Protein AF-A0AAV4H8E7-F1 (afdb_monomer_lite)

Organism: NCBI:txid1093978

pLDDT: mean 79.63, std 14.74, range [38.88, 93.81]

Secondary structure (DSSP, 8-state):
-HHHHHHTT--GGG---HHHHHHHTT----HHHHHHHHHHHHHHHHHHH-SHHHHHHHPPPSSPPPSSPPP--HHHHHHHHTT-TTS-HHHHHHHHHSHHHHHHTSTT-------------

Sequence (121 aa):
MWFIRRILKVSWKDKKTNDEVLDMANTGRSLYSTIRRRQMKLTGHIYRARGIEHLAMTGNINGKKSRGRQRTTYVYSLNTWANLEQHTRSQFMRSSCERQIWKTMTPGTAPDDDDDDDSYT

Structure (mmCIF, N/CA/C/O backbone):
data_AF-A0AAV4H8E7-F1
#
_entry.id   AF-A0AAV4H8E7-F1
#
loop_
_atom_site.group_PDB
_atom_site.id
_atom_site.type_symbol
_atom_site.label_atom_id
_atom_site.label_alt_id
_atom_site.label_comp_id
_atom_site.label_asym_id
_atom_site.label_entity_id
_atom_site.label_seq_id
_atom_site.pdbx_PDB_ins_code
_atom_site.Cartn_x
_atom_site.Cartn_y
_atom_site.Cartn_z
_atom_site.occupancy
_atom_site.B_iso_or_equiv
_atom_site.auth_seq_id
_atom_site.auth_comp_id
_atom_site.auth_asym_id
_atom_site.auth_atom_id
_atom_site.pdbx_PDB_model_num
ATOM 1 N N . MET A 1 1 ? -16.664 6.822 12.222 1.00 81.31 1 MET A N 1
ATOM 2 C CA . MET A 1 1 ? -17.134 6.826 13.629 1.00 81.31 1 MET A CA 1
ATOM 3 C C . MET A 1 1 ? -18.611 7.103 13.790 1.00 81.31 1 MET A C 1
ATOM 5 O O . MET A 1 1 ? -19.240 6.406 14.569 1.00 81.31 1 MET A O 1
ATOM 9 N N . TRP A 1 2 ? -19.176 8.078 13.076 1.00 84.62 2 TRP A N 1
ATOM 10 C CA . TRP A 1 2 ? -20.591 8.438 13.213 1.00 84.62 2 TRP A CA 1
ATOM 11 C C . TRP A 1 2 ? -21.559 7.254 13.026 1.00 84.62 2 TRP A C 1
ATOM 13 O O . TRP A 1 2 ? -22.417 7.034 13.872 1.00 84.62 2 TRP A O 1
ATOM 23 N N . PHE A 1 3 ? -21.357 6.438 11.985 1.00 87.19 3 PHE A N 1
ATOM 24 C CA . PHE A 1 3 ? -22.182 5.254 11.720 1.00 87.19 3 PHE A CA 1
ATOM 25 C C . PHE A 1 3 ? -22.161 4.236 12.876 1.00 87.19 3 PHE A C 1
ATOM 27 O O . PHE A 1 3 ? -23.211 3.853 13.379 1.00 87.19 3 PHE A O 1
ATOM 34 N N . ILE A 1 4 ? -20.966 3.881 13.364 1.00 87.94 4 ILE A N 1
ATOM 35 C CA . ILE A 1 4 ? -20.782 2.945 14.487 1.00 87.94 4 ILE A CA 1
ATOM 36 C C . ILE A 1 4 ? -21.430 3.492 15.768 1.00 87.94 4 ILE A C 1
ATOM 38 O O . ILE A 1 4 ? -22.177 2.780 16.431 1.00 87.94 4 ILE A O 1
ATOM 42 N N . ARG A 1 5 ? -21.223 4.779 16.085 1.00 91.19 5 ARG A N 1
ATOM 43 C CA . ARG A 1 5 ? -21.844 5.429 17.256 1.00 91.19 5 ARG A CA 1
ATOM 44 C C . ARG A 1 5 ? -23.370 5.413 17.184 1.00 91.19 5 ARG A C 1
ATOM 46 O O . ARG A 1 5 ? -24.017 5.252 18.211 1.00 91.19 5 ARG A O 1
ATOM 53 N N . ARG A 1 6 ? -23.941 5.549 15.984 1.00 91.06 6 ARG A N 1
ATOM 54 C CA . ARG A 1 6 ? -25.390 5.506 15.764 1.00 91.06 6 ARG A CA 1
ATOM 55 C C . ARG A 1 6 ? -25.961 4.095 15.927 1.00 91.06 6 ARG A C 1
ATOM 57 O O . ARG A 1 6 ? -27.009 3.960 16.548 1.00 91.06 6 ARG A O 1
ATOM 64 N N . ILE A 1 7 ? -25.270 3.064 15.434 1.00 91.44 7 ILE A N 1
ATOM 65 C CA . ILE A 1 7 ? -25.657 1.654 15.637 1.00 91.44 7 ILE A CA 1
ATOM 66 C C . ILE A 1 7 ? -25.606 1.285 17.122 1.00 91.44 7 ILE A C 1
ATOM 68 O O . ILE A 1 7 ? -26.570 0.746 17.657 1.00 91.44 7 ILE A O 1
ATOM 72 N N . LEU A 1 8 ? -24.510 1.636 17.797 1.00 90.62 8 LEU A N 1
ATOM 73 C CA . LEU A 1 8 ? -24.300 1.358 19.219 1.00 90.62 8 LEU A CA 1
ATOM 74 C C . LEU A 1 8 ? -25.071 2.309 20.154 1.00 90.62 8 LEU A C 1
ATOM 76 O O . LEU A 1 8 ? -24.941 2.200 21.370 1.00 90.62 8 LEU A O 1
ATOM 80 N N . LYS A 1 9 ? -25.846 3.258 19.604 1.00 93.81 9 LYS A N 1
ATOM 81 C CA . LYS A 1 9 ? -26.599 4.287 20.345 1.00 93.81 9 LYS A CA 1
ATOM 82 C C . LYS A 1 9 ? -25.752 5.052 21.379 1.00 93.81 9 LYS A C 1
ATOM 84 O O . LYS A 1 9 ? -26.248 5.430 22.436 1.00 93.81 9 LYS A O 1
ATOM 89 N N . VAL A 1 10 ? -24.482 5.312 21.066 1.00 91.25 10 VAL A N 1
ATOM 90 C CA . VAL A 1 10 ? -23.568 6.058 21.945 1.00 91.25 10 VAL A CA 1
ATOM 91 C C .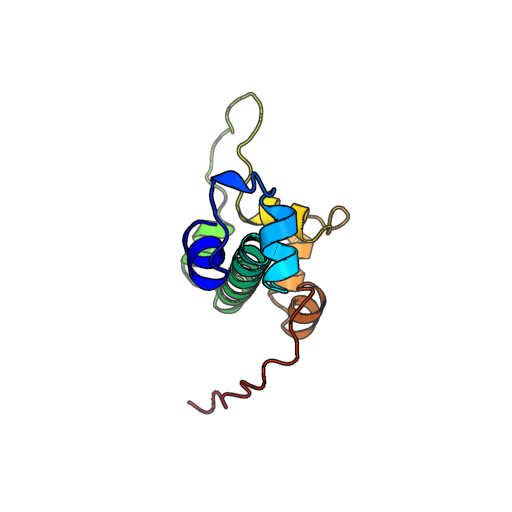 VAL A 1 10 ? -23.955 7.532 21.934 1.00 91.25 10 VAL A C 1
ATOM 93 O O . VAL A 1 10 ? -23.921 8.179 20.880 1.00 91.25 10 VAL A O 1
ATOM 96 N N . SER A 1 11 ? -24.296 8.079 23.099 1.00 89.56 11 SER A N 1
ATOM 97 C CA . SER A 1 11 ? -24.621 9.495 23.228 1.00 89.56 11 SER A CA 1
ATOM 98 C C . SER A 1 11 ? -23.353 10.337 23.117 1.00 89.56 11 SER A C 1
ATOM 100 O O . SER A 1 11 ? -22.283 9.968 23.600 1.00 89.56 11 SER A O 1
ATOM 102 N N . TRP A 1 12 ? -23.462 11.524 22.520 1.00 86.25 12 TRP A N 1
ATOM 103 C CA . TRP A 1 12 ? -22.353 12.483 22.519 1.00 86.25 12 TRP A CA 1
ATOM 104 C C . TRP A 1 12 ? -22.003 12.954 23.942 1.00 86.25 12 TRP A C 1
ATOM 106 O O . TRP A 1 12 ? -20.861 13.336 24.196 1.00 86.25 12 TRP A O 1
ATOM 116 N N . LYS A 1 13 ? -22.966 12.884 24.876 1.00 90.25 13 LYS A N 1
ATOM 117 C CA . LYS A 1 13 ? -22.780 13.238 26.292 1.00 90.25 13 LYS A CA 1
ATOM 118 C C . LYS A 1 13 ? -21.850 12.272 27.022 1.00 90.25 13 LYS A C 1
ATOM 120 O O . LYS A 1 13 ? -21.177 12.695 27.955 1.00 90.25 13 LYS A O 1
ATOM 125 N N . ASP A 1 14 ? -21.761 11.027 26.555 1.00 87.81 14 ASP A N 1
ATOM 126 C CA . ASP A 1 14 ? -20.930 9.992 27.176 1.00 87.81 14 ASP A CA 1
ATOM 127 C C . ASP A 1 14 ? -19.431 10.256 26.964 1.00 87.81 14 ASP A C 1
ATOM 129 O O . ASP A 1 14 ? -18.604 9.599 27.585 1.00 87.81 14 ASP A O 1
ATOM 133 N N . LYS A 1 15 ? -19.068 11.186 26.059 1.00 89.00 15 LYS A N 1
ATOM 134 C CA . LYS A 1 15 ? -17.686 11.580 25.718 1.00 89.00 15 LYS A CA 1
ATOM 135 C C . LYS A 1 15 ? -16.724 10.403 25.472 1.00 89.00 15 LYS A C 1
ATOM 137 O O . LYS A 1 15 ? -15.513 10.563 25.593 1.00 89.00 15 LYS A O 1
ATOM 142 N N . LYS A 1 16 ? -17.251 9.245 25.058 1.00 89.50 16 LYS A N 1
ATOM 143 C CA . LYS A 1 16 ? -16.453 8.043 24.790 1.00 89.50 16 LYS A CA 1
ATOM 144 C C . LYS A 1 16 ? -15.465 8.265 23.658 1.00 89.50 16 LYS A C 1
ATOM 146 O O . LYS A 1 16 ? -15.832 8.805 22.600 1.00 89.50 16 LYS A O 1
ATOM 151 N N . THR A 1 17 ? -14.242 7.798 23.855 1.00 90.56 17 THR A N 1
ATOM 152 C CA . THR A 1 17 ? -13.166 7.873 22.866 1.00 90.56 17 THR A CA 1
ATOM 153 C C . THR A 1 17 ? -13.494 7.025 21.635 1.00 90.56 17 THR A C 1
ATOM 155 O O . THR A 1 17 ? -14.389 6.181 21.641 1.00 90.56 17 THR A O 1
ATOM 158 N N . ASN A 1 18 ? -12.823 7.291 20.514 1.00 87.12 18 ASN A N 1
ATOM 159 C CA . ASN A 1 18 ? -13.048 6.512 19.293 1.00 87.12 18 ASN A CA 1
ATOM 160 C C . ASN A 1 18 ? -12.603 5.052 19.443 1.00 87.12 18 ASN A C 1
ATOM 162 O O . ASN A 1 18 ? -13.190 4.193 18.794 1.00 87.12 18 ASN A O 1
ATOM 166 N N . ASP A 1 19 ? -11.607 4.790 20.288 1.00 86.12 19 ASP A N 1
ATOM 167 C CA . ASP A 1 19 ? -11.087 3.443 20.516 1.00 86.12 19 ASP A CA 1
ATOM 168 C C . ASP A 1 19 ? -12.070 2.611 21.341 1.00 86.12 19 ASP A C 1
ATOM 170 O O . ASP A 1 19 ? -12.477 1.551 20.882 1.00 86.12 19 ASP A O 1
ATOM 174 N N . GLU A 1 20 ? -12.633 3.161 22.421 1.00 88.44 20 GLU A N 1
ATOM 175 C CA . GLU A 1 20 ? -13.705 2.487 23.173 1.00 88.44 20 GLU A CA 1
ATOM 176 C C . GLU A 1 20 ? -14.924 2.157 22.298 1.00 88.44 20 GLU A C 1
ATOM 178 O O . GLU A 1 20 ? -15.561 1.119 22.459 1.00 88.44 20 GLU A O 1
ATOM 183 N N . VAL A 1 21 ? -15.276 3.045 21.361 1.00 87.88 21 VAL A N 1
ATOM 184 C CA . VAL A 1 21 ? -16.379 2.815 20.412 1.00 87.88 21 VAL A CA 1
ATOM 185 C C . VAL A 1 21 ? -16.079 1.684 19.433 1.00 87.88 21 VAL A C 1
ATOM 187 O O . VAL A 1 21 ? -17.002 0.972 19.040 1.00 87.88 21 VAL A O 1
ATOM 190 N N . LEU A 1 22 ? -14.821 1.511 19.035 1.00 87.31 22 LEU A N 1
ATOM 191 C CA . LEU A 1 22 ? -14.395 0.398 18.188 1.00 87.31 22 LEU A CA 1
ATOM 192 C C . LEU A 1 22 ? -14.361 -0.919 18.962 1.00 87.31 22 LEU A C 1
ATOM 194 O O . LEU A 1 22 ? -14.843 -1.925 18.441 1.00 87.31 22 LEU A O 1
ATOM 198 N N . ASP A 1 23 ? -13.890 -0.889 20.207 1.00 87.69 23 ASP A N 1
ATOM 199 C CA . ASP A 1 23 ? -13.869 -2.051 21.096 1.00 87.69 23 ASP A CA 1
ATOM 200 C C . ASP A 1 23 ? -15.292 -2.542 21.393 1.00 87.69 23 ASP A C 1
ATOM 202 O O . ASP A 1 23 ? -15.581 -3.729 21.261 1.00 87.69 23 ASP A O 1
ATOM 206 N N . MET A 1 24 ? -16.233 -1.628 21.671 1.00 85.38 24 MET A N 1
ATOM 207 C CA . MET A 1 24 ? -17.657 -1.970 21.819 1.00 85.38 24 MET A CA 1
ATOM 208 C C . MET A 1 24 ? -18.275 -2.541 20.538 1.00 85.38 24 MET A C 1
ATOM 210 O O . MET A 1 24 ? -19.185 -3.362 20.608 1.00 85.38 24 MET A O 1
ATOM 214 N N . ALA A 1 25 ? -17.804 -2.112 19.366 1.00 85.25 25 ALA A N 1
ATOM 215 C CA . ALA A 1 25 ? -18.233 -2.668 18.085 1.00 85.25 25 ALA A CA 1
ATOM 216 C C . ALA A 1 25 ? -17.528 -3.991 17.741 1.00 85.25 25 ALA A C 1
ATOM 218 O O . ALA A 1 25 ? -17.766 -4.522 16.655 1.00 85.25 25 ALA A O 1
ATOM 219 N N . ASN A 1 26 ? -16.610 -4.468 18.592 1.00 79.50 26 ASN A N 1
ATOM 220 C CA . ASN A 1 26 ? -15.667 -5.550 18.306 1.00 79.50 26 ASN A CA 1
ATOM 221 C C . ASN A 1 26 ? -15.016 -5.415 16.913 1.00 79.50 26 ASN A C 1
ATOM 223 O O . ASN A 1 26 ? -14.801 -6.389 16.192 1.00 79.50 26 ASN A O 1
ATOM 227 N N . THR A 1 27 ? -14.785 -4.175 16.480 1.00 72.31 27 THR A N 1
ATOM 228 C CA . THR A 1 27 ? -14.331 -3.861 15.127 1.00 72.31 27 THR A CA 1
ATOM 229 C C . THR A 1 27 ? -12.996 -3.147 15.233 1.00 72.31 27 THR A C 1
ATOM 231 O O . THR A 1 27 ? -12.934 -1.996 15.649 1.00 72.31 27 THR A O 1
ATOM 234 N N . GLY A 1 28 ? -11.910 -3.801 14.824 1.00 69.06 28 GLY A N 1
ATOM 235 C CA . GLY A 1 28 ? -10.591 -3.166 14.783 1.00 69.06 28 GLY A CA 1
ATOM 236 C C . GLY A 1 28 ? -10.479 -2.077 13.705 1.00 69.06 28 GLY A C 1
ATOM 237 O O . GLY A 1 28 ? -11.272 -2.012 12.761 1.00 69.06 28 GLY A O 1
ATOM 238 N N . ARG A 1 29 ? -9.436 -1.235 13.787 1.00 65.38 29 ARG A N 1
ATOM 239 C CA . ARG A 1 29 ? -9.066 -0.271 12.727 1.00 65.38 29 ARG A CA 1
ATOM 240 C C . ARG A 1 29 ? -8.576 -1.010 11.465 1.00 65.38 29 ARG A C 1
ATOM 242 O O . ARG A 1 29 ? -7.384 -1.056 11.180 1.00 65.38 29 ARG A O 1
ATOM 249 N N . SER A 1 30 ? -9.493 -1.591 10.691 1.00 71.19 30 SER A N 1
ATOM 250 C CA . SER A 1 30 ? -9.177 -2.469 9.551 1.00 71.19 30 SER A CA 1
ATOM 251 C C . SER A 1 30 ? -9.089 -1.757 8.199 1.00 71.19 30 SER A C 1
ATOM 253 O O . SER A 1 30 ? -8.716 -2.372 7.200 1.00 71.19 30 SER A O 1
ATOM 255 N N . LEU A 1 31 ? -9.427 -0.464 8.122 1.00 78.69 31 LEU A N 1
ATOM 256 C CA . LEU A 1 31 ? -9.456 0.240 6.837 1.00 78.69 31 LEU A CA 1
ATOM 257 C C . LEU A 1 31 ? -8.056 0.347 6.225 1.00 78.69 31 LEU A C 1
ATOM 259 O O . LEU A 1 31 ? -7.871 0.034 5.053 1.00 78.69 31 LEU A O 1
ATOM 263 N N . TYR A 1 32 ? -7.063 0.747 7.021 1.00 82.19 32 TYR A N 1
ATOM 264 C CA . TYR A 1 32 ? -5.694 0.896 6.533 1.00 82.19 32 TYR A CA 1
ATOM 265 C C . TYR A 1 32 ? -5.103 -0.448 6.087 1.00 8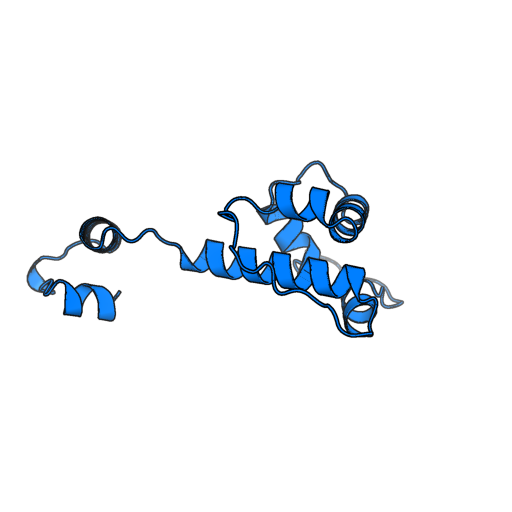2.19 32 TYR A C 1
ATOM 267 O O . TYR A 1 32 ? -4.553 -0.538 4.991 1.00 82.19 32 TYR A O 1
ATOM 275 N N . SER A 1 33 ? -5.289 -1.512 6.876 1.00 81.94 33 SER A N 1
ATOM 276 C CA . SER A 1 33 ? -4.844 -2.861 6.504 1.00 81.94 33 SER A CA 1
ATOM 277 C C . SER A 1 33 ? -5.584 -3.394 5.275 1.00 81.94 33 SER A C 1
ATOM 279 O O . SER A 1 33 ? -4.973 -4.015 4.410 1.00 81.94 33 SER A O 1
ATOM 281 N N . THR A 1 34 ? -6.874 -3.089 5.130 1.00 84.75 34 THR A N 1
ATOM 282 C CA . THR A 1 34 ? -7.671 -3.461 3.952 1.00 84.75 34 THR A CA 1
ATOM 283 C C . THR A 1 34 ? -7.215 -2.740 2.693 1.00 84.75 34 THR A C 1
ATOM 285 O O . THR A 1 34 ? -7.052 -3.376 1.651 1.00 84.75 34 THR A O 1
ATOM 288 N N . ILE A 1 35 ? -6.952 -1.435 2.776 1.00 88.00 35 ILE A N 1
ATOM 289 C CA . ILE A 1 35 ? -6.399 -0.664 1.658 1.00 88.00 35 ILE A CA 1
ATOM 290 C C . ILE A 1 35 ? -5.038 -1.237 1.261 1.00 88.00 35 ILE A C 1
ATOM 292 O O . ILE A 1 35 ? -4.816 -1.507 0.083 1.00 88.00 35 ILE A O 1
ATOM 296 N N . ARG A 1 36 ? -4.152 -1.489 2.231 1.00 88.19 36 ARG A N 1
ATOM 297 C CA . ARG A 1 36 ? -2.824 -2.062 1.973 1.00 88.19 36 ARG A CA 1
ATOM 298 C C . ARG A 1 36 ? -2.898 -3.450 1.344 1.00 88.19 36 ARG A C 1
ATOM 300 O O . ARG A 1 36 ? -2.212 -3.702 0.360 1.00 88.19 36 ARG A O 1
ATOM 307 N N . ARG A 1 37 ? -3.800 -4.311 1.816 1.00 86.12 37 ARG A N 1
ATOM 308 C CA . ARG A 1 37 ? -4.053 -5.634 1.225 1.00 86.12 37 ARG A CA 1
ATOM 309 C C . ARG A 1 37 ? -4.508 -5.535 -0.231 1.00 86.12 37 ARG A C 1
ATOM 311 O O . ARG A 1 37 ? -3.973 -6.231 -1.089 1.00 86.12 37 ARG A O 1
ATOM 318 N N . ARG A 1 38 ? -5.460 -4.648 -0.535 1.00 90.19 38 ARG A N 1
ATOM 319 C CA . ARG A 1 38 ? -5.924 -4.418 -1.916 1.00 90.19 38 ARG A CA 1
ATOM 320 C C . ARG A 1 38 ? -4.807 -3.882 -2.806 1.00 90.19 38 ARG A C 1
ATOM 322 O O . ARG A 1 38 ? -4.662 -4.335 -3.935 1.00 90.19 38 ARG A O 1
ATOM 329 N N . GLN A 1 39 ? -3.991 -2.969 -2.281 1.00 92.00 39 GLN A N 1
ATOM 330 C CA . GLN A 1 39 ? -2.807 -2.478 -2.978 1.00 92.00 39 GLN A CA 1
ATOM 331 C C . GLN A 1 39 ? -1.836 -3.626 -3.290 1.00 92.00 39 GLN A C 1
ATOM 333 O O . GLN A 1 39 ? -1.447 -3.775 -4.442 1.00 92.00 39 GLN A O 1
ATOM 338 N N . MET A 1 40 ? -1.522 -4.503 -2.331 1.00 89.88 40 MET A N 1
ATOM 339 C CA . MET A 1 40 ? -0.669 -5.679 -2.568 1.00 89.88 40 MET A CA 1
ATOM 340 C C . MET A 1 40 ? -1.254 -6.626 -3.628 1.00 89.88 40 MET A C 1
ATOM 342 O O . MET A 1 40 ? -0.540 -7.025 -4.548 1.00 89.88 40 MET A O 1
ATOM 346 N N . LYS A 1 41 ? -2.558 -6.940 -3.574 1.00 90.44 41 LYS A N 1
ATOM 347 C CA . LYS A 1 41 ? -3.226 -7.761 -4.606 1.00 90.44 41 LYS A CA 1
ATOM 348 C C . LYS A 1 41 ? -3.073 -7.134 -6.003 1.00 90.44 41 LYS A C 1
ATOM 350 O O . LYS A 1 41 ? -2.585 -7.799 -6.916 1.00 90.44 41 LYS A O 1
ATOM 355 N N . LEU A 1 42 ? -3.379 -5.840 -6.141 1.00 90.94 42 LEU A N 1
ATOM 356 C CA . LEU A 1 42 ? -3.221 -5.094 -7.396 1.00 90.94 42 LEU A CA 1
ATOM 357 C C . LEU A 1 42 ? -1.773 -5.110 -7.895 1.00 90.94 42 LEU A C 1
ATOM 359 O O . LEU A 1 42 ? -1.520 -5.329 -9.074 1.00 90.94 42 LEU A O 1
ATOM 363 N N . THR A 1 43 ? -0.814 -4.901 -6.996 1.00 90.75 43 THR A N 1
ATOM 364 C CA . THR A 1 43 ? 0.596 -4.832 -7.381 1.00 90.75 43 THR A CA 1
ATOM 365 C C . THR A 1 43 ? 1.076 -6.173 -7.937 1.00 90.75 43 THR A C 1
ATOM 367 O O . THR A 1 43 ? 1.706 -6.216 -8.990 1.00 90.75 43 THR A O 1
ATOM 370 N N . GLY A 1 44 ? 0.726 -7.276 -7.272 1.00 90.12 44 GLY A N 1
ATOM 371 C CA . GLY A 1 44 ? 1.025 -8.616 -7.767 1.00 90.12 44 GLY A CA 1
ATOM 372 C C . GLY A 1 44 ? 0.363 -8.908 -9.118 1.00 90.12 44 GLY A C 1
ATOM 373 O O . GLY A 1 44 ? 0.974 -9.556 -9.962 1.00 90.12 44 GLY A O 1
ATOM 374 N N . HIS A 1 45 ? -0.865 -8.438 -9.343 1.00 90.31 45 HIS A N 1
ATOM 375 C CA . HIS A 1 45 ? -1.527 -8.575 -10.642 1.00 90.31 45 HIS A CA 1
ATOM 376 C C . HIS A 1 45 ? -0.773 -7.809 -11.740 1.00 90.31 45 HIS A C 1
ATOM 378 O O . HIS A 1 45 ? -0.408 -8.401 -12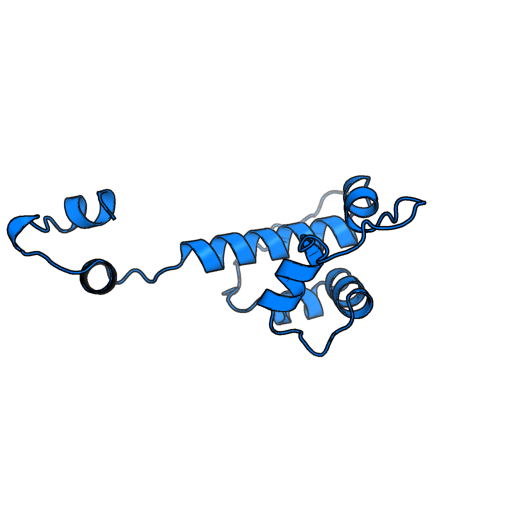.752 1.00 90.31 45 HIS A O 1
ATOM 384 N N . ILE A 1 46 ? -0.427 -6.540 -11.497 1.00 91.00 46 ILE A N 1
ATOM 385 C CA . ILE A 1 46 ? 0.313 -5.695 -12.450 1.00 91.00 46 ILE A CA 1
ATOM 386 C C . ILE A 1 46 ? 1.663 -6.321 -12.835 1.00 91.00 46 ILE A C 1
ATOM 388 O O . ILE A 1 46 ? 2.017 -6.351 -14.014 1.00 91.00 46 ILE A O 1
ATOM 392 N N . TYR A 1 47 ? 2.418 -6.847 -11.863 1.00 89.19 47 TYR A N 1
ATOM 393 C CA . TYR A 1 47 ? 3.727 -7.458 -12.134 1.00 89.19 47 TYR A CA 1
ATOM 394 C C . TYR A 1 47 ? 3.646 -8.764 -12.936 1.00 89.19 47 TYR A C 1
ATOM 396 O O . TYR A 1 47 ? 4.562 -9.049 -13.710 1.00 89.19 47 TYR A O 1
ATOM 404 N N . ARG A 1 48 ? 2.556 -9.530 -12.805 1.00 88.19 48 ARG A N 1
ATOM 405 C CA . ARG A 1 48 ? 2.346 -10.779 -13.559 1.00 88.19 48 ARG A CA 1
ATOM 406 C C . ARG A 1 48 ? 1.757 -10.542 -14.946 1.00 88.19 48 ARG A C 1
ATOM 408 O O . ARG A 1 48 ? 2.221 -11.160 -15.896 1.00 88.19 48 ARG A O 1
ATOM 415 N N . ALA A 1 49 ? 0.801 -9.622 -15.066 1.00 88.06 49 ALA A N 1
ATOM 416 C CA . ALA A 1 49 ? 0.144 -9.298 -16.331 1.00 88.06 49 ALA A CA 1
ATOM 417 C C . ALA A 1 49 ? 1.080 -8.592 -17.332 1.00 88.06 49 ALA A C 1
ATOM 419 O O . ALA A 1 49 ? 0.873 -8.695 -18.535 1.00 88.06 49 ALA A O 1
ATOM 420 N N . ARG A 1 50 ? 2.120 -7.887 -16.849 1.00 85.00 50 ARG A N 1
ATOM 421 C CA . ARG A 1 50 ? 3.130 -7.187 -17.677 1.00 85.00 50 ARG A CA 1
ATOM 422 C C . ARG A 1 50 ? 2.542 -6.214 -18.723 1.00 85.00 50 ARG A C 1
ATOM 424 O O . ARG A 1 50 ? 3.154 -5.986 -19.762 1.00 85.00 50 ARG A O 1
ATOM 431 N N . GLY A 1 51 ? 1.392 -5.609 -18.420 1.00 87.56 51 GLY A N 1
ATOM 432 C CA . GLY A 1 51 ? 0.732 -4.600 -19.256 1.00 87.56 51 GLY A CA 1
ATOM 433 C C . GLY A 1 51 ? 1.381 -3.208 -19.207 1.00 87.56 51 GLY A C 1
ATOM 434 O O . GLY A 1 51 ? 2.497 -3.017 -18.715 1.00 87.56 51 GLY A O 1
ATOM 435 N N . ILE A 1 52 ? 0.658 -2.194 -19.685 1.00 90.12 52 ILE A N 1
ATOM 436 C CA . ILE A 1 52 ? 1.117 -0.790 -19.685 1.00 90.12 52 ILE A CA 1
ATOM 437 C C . ILE A 1 52 ? 1.303 -0.280 -18.247 1.00 90.12 52 ILE A C 1
ATOM 439 O O . ILE A 1 52 ? 2.214 0.498 -17.957 1.00 90.12 52 ILE A O 1
ATOM 443 N N . GLU A 1 53 ? 0.497 -0.774 -17.313 1.00 89.94 53 GLU A N 1
ATOM 444 C CA . GLU A 1 53 ? 0.550 -0.459 -15.886 1.00 89.94 53 GLU A CA 1
ATOM 445 C C . GLU A 1 53 ? 1.888 -0.888 -15.273 1.00 89.94 53 GLU A C 1
ATOM 447 O O . GLU A 1 53 ? 2.442 -0.196 -14.414 1.00 89.94 53 GLU A O 1
ATOM 452 N N . HIS A 1 54 ? 2.449 -2.005 -15.748 1.00 89.38 54 HIS A N 1
ATOM 453 C CA . HIS A 1 54 ? 3.767 -2.468 -15.329 1.00 89.38 54 HIS A CA 1
ATOM 454 C C . HIS A 1 54 ? 4.854 -1.482 -15.770 1.00 89.38 54 H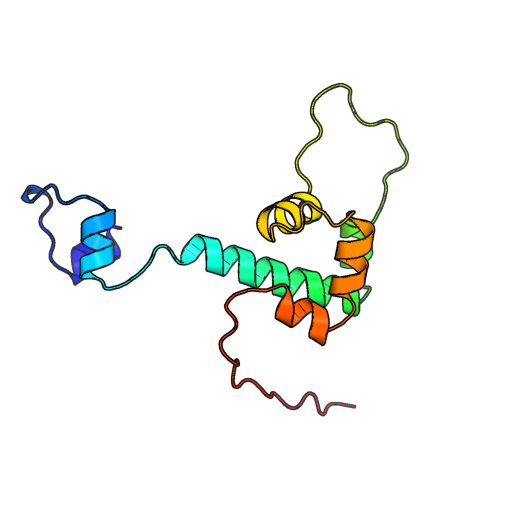IS A C 1
ATOM 456 O O . HIS A 1 54 ? 5.731 -1.128 -14.973 1.00 89.38 54 HIS A O 1
ATOM 462 N N . LEU A 1 55 ? 4.777 -0.982 -17.006 1.00 88.25 55 LEU A N 1
ATOM 463 C CA . LEU A 1 55 ? 5.691 0.046 -17.502 1.00 88.25 55 LEU A CA 1
ATOM 464 C C . LEU A 1 55 ? 5.510 1.366 -16.742 1.00 88.25 55 LEU A C 1
ATOM 466 O O . LEU A 1 55 ? 6.501 2.001 -16.403 1.00 88.25 55 LEU A O 1
ATOM 470 N N . ALA A 1 56 ? 4.284 1.750 -16.388 1.00 87.75 56 ALA A N 1
ATOM 471 C CA . ALA A 1 56 ? 4.034 2.948 -15.583 1.00 87.75 56 ALA A CA 1
ATOM 472 C C . ALA A 1 56 ? 4.634 2.843 -14.165 1.00 87.75 56 ALA A C 1
ATOM 474 O O . ALA A 1 56 ? 5.137 3.825 -13.617 1.00 87.75 56 ALA A O 1
ATOM 475 N N . MET A 1 57 ? 4.627 1.649 -13.568 1.00 85.38 57 MET A N 1
ATOM 476 C CA . MET A 1 57 ? 5.191 1.391 -12.234 1.00 85.38 57 MET A CA 1
ATOM 477 C C . MET A 1 57 ? 6.723 1.254 -12.228 1.00 85.38 57 MET A C 1
ATOM 479 O O . MET A 1 57 ? 7.389 1.620 -11.247 1.00 85.38 57 MET A O 1
ATOM 483 N N . THR A 1 58 ? 7.293 0.673 -13.287 1.00 85.00 58 THR A N 1
ATOM 484 C CA . THR A 1 58 ? 8.732 0.357 -13.387 1.00 85.00 58 THR A CA 1
ATOM 485 C C . THR A 1 58 ? 9.539 1.359 -14.197 1.00 85.00 58 THR A C 1
ATOM 487 O O . THR A 1 58 ? 10.746 1.463 -13.976 1.00 85.00 58 THR A O 1
ATOM 490 N N . GLY A 1 59 ? 8.878 2.103 -15.077 1.00 83.81 59 GLY A N 1
ATOM 491 C CA . GLY A 1 59 ? 9.477 3.026 -16.021 1.00 83.81 59 GLY A CA 1
ATOM 492 C C . GLY A 1 59 ? 10.343 4.063 -15.328 1.00 83.81 59 GLY A C 1
ATOM 493 O O . GLY A 1 59 ? 9.930 4.726 -14.374 1.00 83.81 59 GLY A O 1
ATOM 494 N N . ASN A 1 60 ? 11.569 4.194 -15.821 1.00 81.50 60 ASN A N 1
ATOM 495 C CA . ASN A 1 60 ? 12.461 5.268 -15.433 1.00 81.50 60 ASN A CA 1
ATOM 496 C C . ASN A 1 60 ? 12.360 6.366 -16.492 1.00 81.50 60 ASN A C 1
ATOM 498 O O . ASN A 1 60 ? 12.581 6.109 -17.672 1.00 81.50 60 ASN A O 1
ATOM 502 N N . ILE A 1 61 ? 12.008 7.578 -16.075 1.00 82.94 61 ILE A N 1
ATOM 503 C CA . ILE A 1 61 ? 11.973 8.726 -16.980 1.00 82.94 61 ILE A CA 1
ATOM 504 C C . ILE A 1 61 ? 13.401 9.247 -17.104 1.00 82.94 61 ILE A C 1
ATOM 506 O O . ILE A 1 61 ? 14.053 9.527 -16.095 1.00 82.94 61 ILE A O 1
ATOM 510 N N . ASN A 1 62 ? 13.884 9.385 -18.337 1.00 84.12 62 ASN A N 1
ATOM 511 C CA . ASN A 1 62 ? 15.190 9.975 -18.598 1.00 84.12 62 ASN A CA 1
ATOM 512 C C . ASN A 1 62 ? 15.212 11.424 -18.096 1.00 84.12 62 ASN A C 1
ATOM 514 O O . ASN A 1 62 ? 14.399 12.250 -18.505 1.00 84.12 62 ASN A O 1
ATOM 518 N N . GLY A 1 63 ? 16.140 11.727 -17.191 1.00 84.44 63 GLY A N 1
ATOM 519 C CA . GLY A 1 63 ? 16.283 13.057 -16.613 1.00 84.44 63 GLY A CA 1
ATOM 520 C C . GLY A 1 63 ? 16.943 13.038 -15.241 1.00 84.44 63 GLY A C 1
ATOM 521 O O . GLY A 1 63 ? 17.136 11.993 -14.615 1.00 84.44 63 GLY A O 1
ATOM 522 N N . LYS A 1 64 ? 17.298 14.227 -14.752 1.00 85.31 64 LYS A N 1
ATOM 523 C CA . LYS A 1 64 ? 17.844 14.403 -13.406 1.00 85.31 64 LYS A CA 1
ATOM 524 C C . LYS A 1 64 ? 16.700 14.646 -12.426 1.00 85.31 64 LYS A C 1
ATOM 526 O O . LYS A 1 64 ? 15.871 15.526 -12.638 1.00 85.31 64 LYS A O 1
ATOM 531 N N . LYS A 1 65 ? 16.670 13.890 -11.327 1.00 83.75 65 LYS A N 1
ATOM 532 C CA . LYS A 1 65 ? 15.726 14.139 -10.229 1.00 83.75 65 LYS A CA 1
ATOM 533 C C . LYS A 1 65 ? 16.000 15.510 -9.600 1.00 83.75 65 LYS A C 1
ATOM 535 O O . LYS A 1 65 ? 17.154 15.932 -9.504 1.00 83.75 65 LYS A O 1
ATOM 540 N N . SER A 1 66 ? 14.946 16.185 -9.145 1.00 85.44 66 SER A N 1
ATOM 541 C CA . SER A 1 66 ? 15.073 17.448 -8.415 1.00 85.44 66 SER A CA 1
ATOM 542 C C . SER A 1 66 ? 15.946 17.275 -7.167 1.00 85.44 66 SER A C 1
ATOM 544 O O . SER A 1 66 ? 15.927 16.224 -6.522 1.00 85.44 66 SER A O 1
ATOM 546 N N . ARG A 1 67 ? 16.706 18.316 -6.807 1.00 90.00 67 ARG A N 1
ATOM 547 C CA . ARG A 1 67 ? 17.449 18.350 -5.536 1.00 90.00 67 ARG A CA 1
ATOM 548 C C . ARG A 1 67 ? 16.457 18.342 -4.362 1.00 90.00 67 ARG A C 1
ATOM 550 O O . ARG A 1 67 ? 15.406 18.969 -4.453 1.00 90.00 67 ARG A O 1
ATOM 557 N N . GLY A 1 68 ? 16.798 17.650 -3.273 1.00 90.94 68 GLY A N 1
ATOM 558 C CA . GLY A 1 68 ? 15.966 17.538 -2.065 1.00 90.94 68 GLY A CA 1
ATOM 559 C C . GLY A 1 68 ? 15.343 16.151 -1.855 1.00 90.94 68 GLY A C 1
ATOM 560 O O . GLY A 1 68 ? 15.740 15.170 -2.488 1.00 90.94 68 GLY A O 1
ATOM 561 N N . ARG A 1 69 ? 14.377 16.059 -0.929 1.00 88.06 69 ARG A N 1
ATOM 562 C CA . ARG A 1 69 ? 13.705 14.796 -0.581 1.00 88.06 69 ARG A CA 1
ATOM 563 C C . ARG A 1 69 ? 12.817 14.328 -1.733 1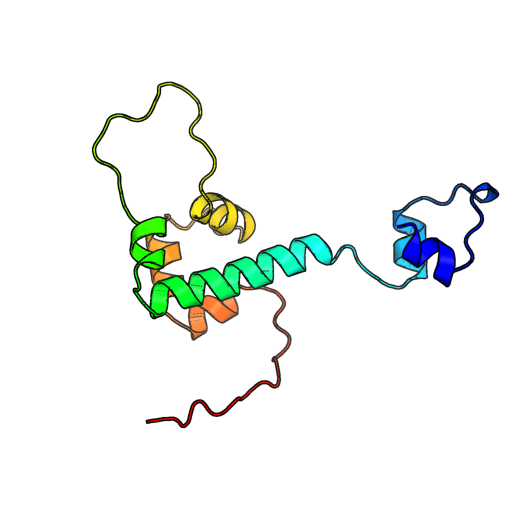.00 88.06 69 ARG A C 1
ATOM 565 O O . ARG A 1 69 ? 11.886 15.018 -2.137 1.00 88.06 69 ARG A O 1
ATOM 572 N N . GLN A 1 70 ? 13.089 13.125 -2.233 1.00 87.19 70 GLN A N 1
ATOM 573 C CA . GLN A 1 70 ? 12.275 12.505 -3.278 1.00 87.19 70 GLN A CA 1
ATOM 574 C C . GLN A 1 70 ? 10.883 12.151 -2.739 1.00 87.19 70 GLN A C 1
ATOM 576 O O . GLN A 1 70 ? 10.729 11.780 -1.573 1.00 87.19 70 GLN A O 1
ATOM 581 N N . ARG A 1 71 ? 9.861 12.241 -3.599 1.00 87.56 71 ARG A N 1
ATOM 582 C CA . ARG A 1 71 ? 8.505 11.791 -3.256 1.00 87.56 71 ARG A CA 1
ATOM 583 C C . ARG A 1 71 ? 8.509 10.279 -3.023 1.00 87.56 71 ARG A C 1
ATOM 585 O O . ARG A 1 71 ? 9.123 9.529 -3.783 1.00 87.56 71 ARG A O 1
ATOM 592 N N . THR A 1 72 ? 7.788 9.835 -1.998 1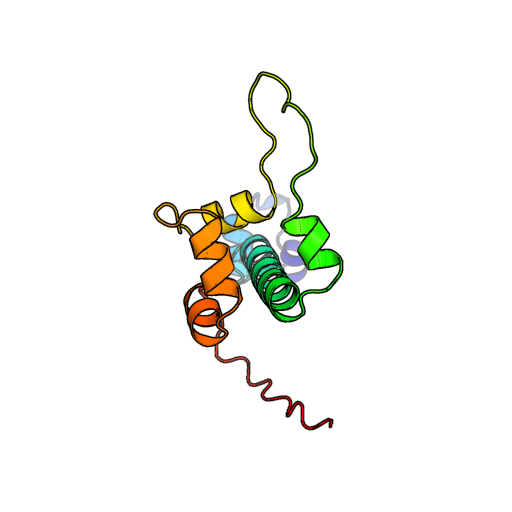.00 87.81 72 THR A N 1
ATOM 593 C CA . THR A 1 72 ? 7.536 8.415 -1.734 1.00 87.81 72 THR A CA 1
ATOM 594 C C . THR A 1 72 ? 6.784 7.820 -2.922 1.00 87.81 72 THR A C 1
ATOM 596 O O . THR A 1 72 ? 5.663 8.225 -3.222 1.00 87.81 72 THR A O 1
ATOM 599 N N . THR A 1 73 ? 7.412 6.877 -3.621 1.00 87.94 73 THR A N 1
ATOM 600 C CA . THR A 1 73 ? 6.758 6.155 -4.721 1.00 87.94 73 THR A CA 1
ATOM 601 C C . THR A 1 73 ? 5.808 5.092 -4.175 1.00 87.94 73 THR A C 1
ATOM 603 O O . THR A 1 73 ? 5.983 4.627 -3.049 1.00 87.94 73 THR A O 1
ATOM 606 N N . TYR A 1 74 ? 4.823 4.679 -4.977 1.00 88.81 74 TYR A N 1
ATOM 607 C CA . TYR A 1 74 ? 3.866 3.629 -4.609 1.00 88.81 74 TYR A CA 1
ATOM 608 C C . TYR A 1 74 ? 4.567 2.343 -4.139 1.00 88.81 74 TYR A C 1
ATOM 610 O O . TYR A 1 74 ? 4.339 1.879 -3.024 1.00 88.81 74 TYR A O 1
ATOM 618 N N . VAL A 1 75 ? 5.503 1.838 -4.951 1.00 88.00 75 VAL A N 1
ATOM 619 C CA . VAL A 1 75 ? 6.293 0.630 -4.660 1.00 88.00 75 VAL A CA 1
ATOM 620 C C . VAL A 1 75 ? 7.123 0.796 -3.388 1.00 88.00 75 VAL A C 1
ATOM 622 O O . VAL A 1 75 ? 7.163 -0.107 -2.562 1.00 88.00 75 VAL A O 1
ATOM 625 N N . TYR A 1 76 ? 7.749 1.963 -3.197 1.00 86.88 76 TYR A N 1
ATOM 626 C CA . TYR A 1 76 ? 8.518 2.239 -1.984 1.00 86.88 76 TYR A CA 1
ATOM 627 C C . TYR A 1 76 ? 7.614 2.255 -0.745 1.00 86.88 76 TYR A C 1
ATOM 629 O O . TYR A 1 76 ? 7.937 1.620 0.247 1.00 86.88 76 TYR A O 1
ATOM 637 N N . SER A 1 77 ? 6.438 2.889 -0.819 1.00 89.62 77 SER A N 1
ATOM 638 C CA . SER A 1 77 ? 5.479 2.897 0.291 1.00 89.62 77 SER A CA 1
ATOM 639 C C . SER A 1 77 ? 5.005 1.495 0.680 1.00 89.62 77 SER A C 1
ATOM 641 O O . SER A 1 77 ? 4.831 1.239 1.870 1.00 89.62 77 SER A O 1
ATOM 643 N N . LEU A 1 78 ? 4.766 0.615 -0.296 1.00 88.62 78 LEU A N 1
ATOM 644 C CA . LEU A 1 78 ? 4.357 -0.765 -0.033 1.00 88.62 78 LEU A CA 1
ATOM 645 C C . LEU A 1 78 ? 5.489 -1.616 0.526 1.00 88.62 78 LEU A C 1
ATOM 647 O O . LEU A 1 78 ? 5.258 -2.360 1.470 1.00 88.62 78 LEU A O 1
ATOM 651 N N . ASN A 1 79 ? 6.699 -1.474 -0.012 1.00 85.69 79 ASN A N 1
ATOM 652 C CA . ASN A 1 79 ? 7.878 -2.170 0.492 1.00 85.69 79 ASN A CA 1
ATOM 653 C C . ASN A 1 79 ? 8.178 -1.779 1.952 1.00 85.69 79 ASN A C 1
ATOM 655 O O . ASN A 1 79 ? 8.360 -2.665 2.783 1.00 85.69 79 ASN A O 1
ATOM 659 N N . THR A 1 80 ? 8.110 -0.482 2.287 1.00 85.25 80 THR A N 1
ATOM 660 C CA . THR A 1 80 ? 8.225 -0.007 3.676 1.00 85.25 80 THR A CA 1
ATOM 661 C C . THR A 1 80 ? 7.100 -0.554 4.556 1.00 85.25 80 THR A C 1
ATOM 663 O O . THR A 1 80 ? 7.358 -0.992 5.666 1.00 85.25 80 THR A O 1
ATOM 666 N N . TRP A 1 81 ? 5.848 -0.562 4.079 1.00 84.06 81 TRP A N 1
ATOM 667 C CA . TRP A 1 81 ? 4.720 -1.086 4.863 1.00 84.06 81 TRP A CA 1
ATOM 668 C C . TRP A 1 81 ? 4.819 -2.590 5.127 1.00 84.06 81 TRP A C 1
ATOM 670 O O . TRP A 1 81 ? 4.500 -3.037 6.224 1.00 84.06 81 TRP A O 1
ATOM 680 N N . ALA A 1 82 ? 5.266 -3.363 4.139 1.00 78.88 82 ALA A N 1
ATOM 681 C CA . ALA A 1 82 ? 5.451 -4.800 4.277 1.00 78.88 82 ALA A CA 1
ATOM 682 C C . ALA A 1 82 ? 6.605 -5.159 5.240 1.00 78.88 82 ALA A C 1
ATOM 684 O O . ALA A 1 82 ? 6.911 -6.338 5.387 1.00 78.88 82 ALA A O 1
ATOM 685 N N . ASN A 1 83 ? 7.250 -4.163 5.878 1.00 67.88 83 ASN A N 1
ATOM 686 C CA . ASN A 1 83 ? 8.441 -4.307 6.722 1.00 67.88 83 ASN A CA 1
ATOM 687 C C . ASN A 1 83 ? 9.547 -5.121 6.038 1.00 67.88 83 ASN A C 1
ATOM 689 O O . ASN A 1 83 ? 10.375 -5.761 6.680 1.00 67.88 83 ASN A O 1
ATOM 693 N N . LEU A 1 84 ? 9.595 -5.055 4.707 1.00 63.06 84 LEU A N 1
ATOM 694 C CA . LEU A 1 84 ? 10.638 -5.658 3.893 1.00 63.06 84 LEU A CA 1
ATOM 695 C C . LEU A 1 84 ? 11.822 -4.687 3.801 1.00 63.06 84 LEU A C 1
ATOM 697 O O . LEU A 1 84 ? 12.374 -4.491 2.721 1.00 63.06 84 LEU A O 1
ATOM 701 N N . GLU A 1 85 ? 12.203 -4.057 4.920 1.00 54.44 85 GLU A N 1
ATOM 702 C CA . GLU A 1 85 ? 13.278 -3.051 4.983 1.00 54.44 85 GLU A CA 1
ATOM 703 C C . GLU A 1 85 ? 14.624 -3.610 4.494 1.00 54.44 85 GLU A C 1
ATOM 705 O O . GLU A 1 85 ? 15.487 -2.863 4.040 1.00 54.44 85 GLU A O 1
ATOM 710 N N . GLN A 1 86 ? 14.775 -4.937 4.518 1.00 55.69 86 GLN A N 1
ATOM 711 C CA . GLN A 1 86 ? 15.947 -5.653 4.017 1.00 55.69 86 GLN A CA 1
ATOM 712 C C . GLN A 1 86 ? 15.909 -5.918 2.502 1.00 55.69 86 GLN A C 1
ATOM 714 O O . GLN A 1 86 ? 16.941 -6.243 1.914 1.00 55.69 86 GLN A O 1
ATOM 719 N N . HIS A 1 87 ? 14.752 -5.777 1.846 1.00 62.06 87 HIS A N 1
ATOM 720 C CA . HIS A 1 87 ? 14.614 -6.079 0.427 1.00 62.06 87 HIS A CA 1
ATOM 721 C C . HIS A 1 87 ? 14.718 -4.837 -0.448 1.00 62.06 87 HIS A C 1
ATOM 723 O O . HIS A 1 87 ? 13.849 -3.963 -0.452 1.00 62.06 87 HIS A O 1
ATOM 729 N N . THR A 1 88 ? 15.739 -4.818 -1.304 1.00 77.75 88 THR A N 1
ATOM 730 C CA . THR A 1 88 ? 15.853 -3.852 -2.401 1.00 77.75 88 THR A CA 1
ATOM 731 C C . THR A 1 88 ? 14.572 -3.858 -3.242 1.00 77.75 88 THR A C 1
ATOM 733 O O . THR A 1 88 ? 13.983 -4.916 -3.468 1.00 77.75 88 THR A O 1
ATOM 736 N N . ARG A 1 89 ? 14.175 -2.702 -3.801 1.00 77.94 89 ARG A N 1
ATOM 737 C CA . ARG A 1 89 ? 13.044 -2.569 -4.751 1.00 77.94 89 ARG A CA 1
ATOM 738 C C . ARG A 1 89 ? 12.987 -3.724 -5.760 1.00 77.94 89 ARG A C 1
ATOM 740 O O . ARG A 1 89 ? 11.921 -4.260 -6.017 1.00 77.94 89 ARG A O 1
ATOM 747 N N . SER A 1 90 ? 14.134 -4.131 -6.296 1.00 80.62 90 SER A N 1
ATOM 748 C CA . SER A 1 90 ? 14.277 -5.237 -7.247 1.00 80.62 90 SER A CA 1
ATOM 749 C C . SER A 1 90 ? 13.847 -6.599 -6.686 1.00 80.62 90 SER A C 1
ATOM 751 O O . SER A 1 90 ? 13.237 -7.382 -7.403 1.00 80.62 90 SER A O 1
ATOM 753 N N . GLN A 1 91 ? 14.155 -6.892 -5.421 1.00 83.00 91 GLN A N 1
ATOM 754 C CA . GLN A 1 91 ? 13.749 -8.133 -4.753 1.00 83.00 91 GLN A CA 1
ATOM 755 C C . GLN A 1 91 ? 12.240 -8.147 -4.494 1.00 83.00 91 GLN A C 1
ATOM 757 O O . GLN A 1 91 ? 11.602 -9.160 -4.755 1.00 83.00 91 GLN A O 1
ATOM 762 N N . PHE A 1 92 ? 11.661 -7.003 -4.114 1.00 84.75 92 PHE A N 1
ATOM 763 C CA . PHE A 1 92 ? 10.207 -6.834 -4.010 1.00 84.75 92 PHE A CA 1
ATOM 764 C C . PHE A 1 92 ? 9.487 -7.055 -5.352 1.00 84.75 92 PHE A C 1
ATOM 766 O O . PHE A 1 92 ? 8.439 -7.691 -5.396 1.00 84.75 92 PHE A O 1
ATOM 773 N N . MET A 1 93 ? 10.061 -6.582 -6.467 1.00 83.38 93 MET A N 1
ATOM 774 C CA . MET A 1 93 ? 9.497 -6.871 -7.796 1.00 83.38 93 MET A CA 1
ATOM 775 C C . MET A 1 93 ? 9.596 -8.353 -8.171 1.00 83.38 93 MET A C 1
ATOM 777 O O . MET A 1 93 ? 8.775 -8.862 -8.920 1.00 83.38 93 MET A O 1
ATOM 781 N N . ARG A 1 94 ? 10.647 -9.052 -7.729 1.00 84.94 94 ARG A N 1
ATOM 782 C CA . ARG A 1 94 ? 10.808 -10.480 -8.037 1.00 84.94 94 ARG A CA 1
ATOM 783 C C . ARG A 1 94 ? 9.809 -11.315 -7.252 1.00 84.94 94 ARG A C 1
ATOM 785 O O . ARG A 1 94 ? 9.169 -12.185 -7.834 1.00 84.94 94 ARG A O 1
ATOM 792 N N . SER A 1 95 ? 9.630 -11.011 -5.969 1.00 85.00 95 SER A N 1
ATOM 793 C CA . SER A 1 95 ? 8.658 -11.710 -5.131 1.00 85.00 95 SER A CA 1
ATOM 794 C C . SER A 1 95 ? 7.216 -11.470 -5.576 1.00 85.00 95 SER A C 1
ATOM 796 O O . SER A 1 95 ? 6.387 -12.362 -5.431 1.00 85.00 95 SER A O 1
ATOM 798 N N . SER A 1 96 ? 6.906 -10.314 -6.175 1.00 84.00 96 SER A N 1
ATOM 799 C CA . SER A 1 96 ? 5.573 -10.036 -6.722 1.00 84.00 96 SER A CA 1
ATOM 800 C C . SER A 1 96 ? 5.222 -10.838 -7.971 1.00 84.00 96 SER A C 1
ATOM 802 O O . SER A 1 96 ? 4.036 -11.048 -8.226 1.00 84.00 96 SER A O 1
ATOM 804 N N . CYS A 1 97 ? 6.208 -11.334 -8.720 1.00 84.38 97 CYS A N 1
ATOM 805 C CA . CYS A 1 97 ? 5.974 -12.240 -9.843 1.00 84.38 97 CYS A CA 1
ATOM 806 C C . CYS A 1 97 ? 5.556 -13.639 -9.364 1.00 84.38 97 CYS A C 1
ATOM 808 O O . CYS A 1 97 ? 4.694 -14.274 -9.971 1.00 84.38 97 CYS A O 1
ATOM 810 N N . GLU A 1 98 ? 6.094 -14.111 -8.241 1.00 86.50 98 GLU A N 1
ATOM 811 C CA . GLU A 1 98 ? 5.836 -15.459 -7.737 1.00 86.50 98 GLU A CA 1
ATOM 812 C C . GLU A 1 98 ? 4.592 -15.492 -6.838 1.00 86.50 98 GLU A C 1
ATOM 814 O O . GLU A 1 98 ? 4.509 -14.791 -5.832 1.00 86.50 98 GLU A O 1
ATOM 819 N N . ARG A 1 99 ? 3.555 -16.261 -7.212 1.00 83.19 99 ARG A N 1
ATOM 820 C CA . ARG A 1 99 ? 2.257 -16.262 -6.496 1.00 83.19 99 ARG A CA 1
ATOM 821 C C . ARG A 1 99 ? 2.394 -16.706 -5.042 1.00 83.19 99 ARG A C 1
ATOM 823 O O . ARG A 1 99 ? 1.797 -16.081 -4.171 1.00 83.19 99 ARG A O 1
ATOM 830 N N . GLN A 1 100 ? 3.195 -17.738 -4.792 1.00 83.56 100 GLN A N 1
ATOM 831 C CA . GLN A 1 100 ? 3.349 -18.321 -3.459 1.00 83.56 100 GLN A CA 1
ATOM 832 C C . GLN A 1 100 ? 4.109 -17.384 -2.515 1.00 83.56 100 GLN A C 1
ATOM 834 O O . GLN A 1 100 ? 3.609 -17.066 -1.439 1.00 83.56 100 GLN A O 1
ATOM 839 N N . ILE A 1 101 ? 5.244 -16.836 -2.959 1.00 84.12 101 ILE A N 1
ATOM 840 C CA . ILE A 1 101 ? 6.014 -15.853 -2.179 1.00 84.12 101 ILE A CA 1
ATOM 841 C C . ILE A 1 101 ? 5.198 -14.572 -1.942 1.00 84.12 101 ILE A C 1
ATOM 843 O O . ILE A 1 101 ? 5.236 -13.985 -0.864 1.00 84.12 101 ILE A O 1
ATOM 847 N N . TRP A 1 102 ? 4.404 -14.132 -2.918 1.00 85.88 102 TRP A N 1
ATOM 848 C CA . TRP A 1 102 ? 3.573 -12.940 -2.746 1.00 85.88 102 TRP A CA 1
ATOM 849 C C . TRP A 1 102 ? 2.449 -13.122 -1.718 1.00 85.88 102 TRP A C 1
ATOM 851 O O . TRP A 1 102 ? 2.123 -12.186 -0.983 1.00 85.88 102 TRP A O 1
ATOM 861 N N . LYS A 1 103 ? 1.863 -14.326 -1.650 1.00 81.88 103 LYS A N 1
ATOM 862 C CA . LYS A 1 103 ? 0.854 -14.674 -0.642 1.00 81.88 103 LYS A CA 1
ATOM 863 C C . LYS A 1 103 ? 1.457 -14.650 0.765 1.00 81.88 103 LYS A C 1
ATOM 865 O O . LYS A 1 103 ? 0.876 -14.025 1.646 1.00 81.88 103 LYS A O 1
ATOM 870 N N . THR A 1 104 ? 2.646 -15.227 0.965 1.00 82.69 104 THR A N 1
ATOM 871 C CA . THR A 1 104 ? 3.315 -15.215 2.283 1.00 82.69 104 THR A CA 1
ATOM 872 C C . THR A 1 104 ? 3.711 -13.805 2.729 1.00 82.69 104 THR A C 1
ATOM 874 O O . THR A 1 104 ? 3.643 -13.490 3.914 1.00 82.69 104 THR A O 1
ATOM 877 N N . MET A 1 105 ? 4.049 -12.924 1.783 1.00 76.81 105 MET A N 1
ATOM 878 C CA . MET A 1 105 ? 4.376 -11.514 2.038 1.00 76.81 105 MET A CA 1
ATOM 879 C C . MET A 1 105 ? 3.168 -10.610 2.310 1.00 76.81 105 MET A C 1
ATOM 881 O O . MET A 1 105 ? 3.357 -9.425 2.584 1.00 76.81 105 MET A O 1
ATOM 885 N N . THR A 1 106 ? 1.937 -11.118 2.222 1.00 70.94 106 THR A N 1
ATOM 886 C CA . THR A 1 106 ? 0.720 -10.340 2.482 1.00 70.94 106 THR A CA 1
ATOM 887 C C . THR A 1 106 ? 0.059 -10.860 3.765 1.00 70.94 106 THR A C 1
ATOM 889 O O . THR A 1 106 ? -0.826 -11.711 3.687 1.00 70.94 106 THR A O 1
ATOM 892 N N . PRO A 1 107 ? 0.451 -10.383 4.966 1.00 57.25 107 PRO A N 1
ATOM 893 C CA . PRO A 1 107 ? -0.090 -10.904 6.215 1.00 57.25 107 PRO A CA 1
ATOM 894 C C . PRO A 1 107 ? -1.594 -10.620 6.294 1.00 57.25 107 PRO A C 1
ATOM 896 O O . PRO A 1 107 ? -2.022 -9.469 6.168 1.00 57.25 107 PRO A O 1
ATOM 899 N N . GLY A 1 108 ? -2.397 -11.663 6.511 1.00 55.62 108 GLY A N 1
ATOM 900 C CA . GLY A 1 108 ? -3.833 -11.536 6.773 1.00 55.62 108 GLY A CA 1
ATOM 901 C C . GLY A 1 108 ? -4.770 -11.958 5.643 1.00 55.62 108 GLY A C 1
ATOM 902 O O . GLY A 1 108 ? -5.947 -11.605 5.691 1.00 55.62 108 GLY A O 1
ATOM 903 N N . THR A 1 109 ? -4.306 -12.712 4.646 1.00 46.25 109 THR A N 1
ATOM 904 C CA . THR A 1 109 ? -5.218 -13.624 3.947 1.00 46.25 109 THR A CA 1
ATOM 905 C C . THR A 1 109 ? -5.506 -14.790 4.889 1.00 46.25 109 THR A C 1
ATOM 907 O O . THR A 1 109 ? -4.686 -15.696 5.026 1.00 46.25 109 THR A O 1
ATOM 910 N N . ALA A 1 110 ? -6.676 -14.773 5.534 1.00 43.47 110 ALA A N 1
ATOM 911 C CA . ALA A 1 110 ? -7.395 -16.034 5.698 1.00 43.47 110 ALA A CA 1
ATOM 912 C C . ALA A 1 110 ? -7.451 -16.710 4.311 1.00 43.47 110 ALA A C 1
ATOM 914 O O . ALA A 1 110 ? -7.400 -15.981 3.313 1.00 43.47 110 ALA A O 1
ATOM 915 N N . PRO A 1 111 ? -7.462 -18.048 4.215 1.00 40.84 111 PRO A N 1
ATOM 916 C CA . PRO A 1 111 ? -7.717 -18.697 2.935 1.00 40.84 111 PRO A CA 1
ATOM 917 C C . PRO A 1 111 ? -9.015 -18.101 2.377 1.00 40.84 111 PRO A C 1
ATOM 919 O O . PRO A 1 111 ? -10.077 -18.263 2.964 1.00 40.84 111 PRO A O 1
ATOM 922 N N . ASP A 1 112 ? -8.885 -17.267 1.344 1.00 47.03 112 ASP A N 1
ATOM 923 C CA . ASP A 1 112 ? -10.020 -16.809 0.561 1.00 47.03 112 ASP A CA 1
ATOM 924 C C . ASP A 1 112 ? -10.461 -18.087 -0.176 1.00 47.03 112 ASP A C 1
ATOM 926 O O . ASP A 1 112 ? -9.696 -18.577 -1.009 1.00 47.03 112 ASP A O 1
ATOM 930 N N . ASP A 1 113 ? -11.628 -18.645 0.167 1.00 44.78 113 ASP A N 1
ATOM 931 C CA . ASP A 1 113 ? -12.278 -19.802 -0.486 1.00 44.78 113 ASP A CA 1
ATOM 932 C C . ASP A 1 113 ? -12.698 -19.506 -1.951 1.00 44.78 113 ASP A C 1
ATOM 934 O O . ASP A 1 113 ? -13.558 -20.175 -2.516 1.00 44.78 113 ASP A O 1
ATOM 938 N N . ASP A 1 114 ? -12.081 -18.505 -2.582 1.00 45.06 114 ASP A N 1
ATOM 939 C CA . ASP A 1 114 ? -12.261 -18.137 -3.982 1.00 45.06 114 ASP A CA 1
ATOM 940 C C . ASP A 1 114 ? -11.230 -18.909 -4.832 1.00 45.06 114 ASP A C 1
ATOM 942 O O . ASP A 1 114 ? -10.339 -18.332 -5.469 1.00 45.06 114 ASP A O 1
ATOM 946 N N . ASP A 1 115 ? -11.326 -20.242 -4.812 1.00 43.12 115 ASP A N 1
ATOM 947 C CA . ASP A 1 115 ? -10.916 -21.071 -5.949 1.00 43.12 115 ASP A CA 1
ATOM 948 C C . ASP A 1 115 ? -11.951 -20.859 -7.069 1.00 43.12 115 ASP A C 1
ATOM 950 O O . ASP A 1 115 ? -12.737 -21.744 -7.403 1.00 43.12 115 ASP A O 1
ATOM 954 N N . ASP A 1 116 ? -11.971 -19.652 -7.641 1.00 43.25 116 ASP A N 1
ATOM 955 C CA . ASP A 1 116 ? -12.530 -19.469 -8.974 1.00 43.25 116 ASP A CA 1
ATOM 956 C C . ASP A 1 116 ? -11.533 -20.104 -9.946 1.00 43.25 116 ASP A C 1
ATOM 958 O O . ASP A 1 116 ? -10.433 -19.605 -10.206 1.00 43.25 116 ASP A O 1
ATOM 962 N N . ASP A 1 117 ? -11.925 -21.292 -10.388 1.00 40.44 117 ASP A N 1
ATOM 963 C CA . ASP A 1 117 ? -11.449 -21.996 -11.561 1.00 40.44 117 ASP A CA 1
ATOM 964 C C . ASP A 1 117 ? -11.348 -21.024 -12.750 1.00 40.44 117 ASP A C 1
ATOM 966 O O . ASP A 1 117 ? -12.314 -20.792 -13.473 1.00 40.44 117 ASP A O 1
ATOM 970 N N . ASP A 1 118 ? -10.162 -20.450 -12.969 1.00 42.75 118 ASP A N 1
ATOM 971 C CA . ASP A 1 118 ? -9.804 -19.749 -14.209 1.00 42.75 118 ASP A CA 1
ATOM 972 C C . ASP A 1 118 ? -9.599 -20.779 -15.349 1.00 42.75 118 ASP A C 1
ATOM 974 O O . ASP A 1 118 ? -8.589 -20.771 -16.061 1.00 42.75 118 ASP A O 1
ATOM 978 N N . SER A 1 119 ? -10.562 -21.689 -15.537 1.00 38.88 119 SER A N 1
ATOM 979 C CA . SER A 1 119 ? -10.717 -22.482 -16.752 1.00 38.88 119 SER A CA 1
ATOM 980 C C . SER A 1 119 ? -11.393 -21.629 -17.826 1.00 38.88 119 SER A C 1
ATOM 982 O O . SER A 1 119 ? -12.556 -21.786 -18.191 1.00 38.88 119 SER A O 1
ATOM 984 N N . TYR A 1 120 ? -10.631 -20.704 -18.399 1.00 47.03 120 TYR A N 1
ATOM 985 C CA . TYR A 1 120 ? -10.962 -20.205 -19.726 1.00 47.03 120 TYR A CA 1
ATOM 986 C C . TYR A 1 120 ? -9.691 -20.101 -20.559 1.00 47.03 120 TYR A C 1
ATOM 988 O O . TYR A 1 120 ? -8.922 -19.160 -20.399 1.00 47.03 120 TYR A O 1
ATOM 996 N N . THR A 1 121 ? -9.512 -21.130 -21.397 1.00 42.97 121 THR A N 1
ATOM 997 C CA . THR A 1 121 ? -8.751 -21.172 -22.667 1.00 42.97 121 THR A CA 1
ATOM 998 C C . THR A 1 121 ? -7.463 -20.363 -22.767 1.00 42.97 121 THR A C 1
ATOM 1000 O O . THR A 1 121 ? -7.553 -19.120 -22.879 1.00 42.97 121 THR A O 1
#

Radius of gyration: 19.96 Å; chains: 1; bounding box: 44×41×50 Å

Foldseek 3Di:
DVVLCVVVVPDVVVVDDPVVSCVVVVHDPCPVLVVLLVLLVVLLVCLQVVDVVVCVQPPDDPDDDDPDDDDQGSLNVSCVVLVVPVDDSVNSSVLSNDPVSSVVSSPDPPPPPPPPPPPDD